Protein AF-A0A924UY88-F1 (afdb_monomer_lite)

Structure (mmCIF, N/CA/C/O backbone):
data_AF-A0A924UY88-F1
#
_entry.id   AF-A0A924UY88-F1
#
loop_
_atom_site.group_PDB
_atom_site.id
_atom_site.type_symbol
_atom_site.label_atom_id
_atom_site.label_alt_id
_atom_site.label_comp_id
_atom_site.label_asym_id
_atom_site.label_entity_id
_atom_site.label_seq_id
_atom_site.pdbx_PDB_ins_code
_atom_site.Cartn_x
_atom_site.Cartn_y
_atom_site.Cartn_z
_atom_site.occupancy
_atom_site.B_iso_or_equiv
_atom_site.auth_seq_id
_atom_site.auth_comp_id
_atom_site.auth_asym_id
_atom_site.auth_atom_id
_ato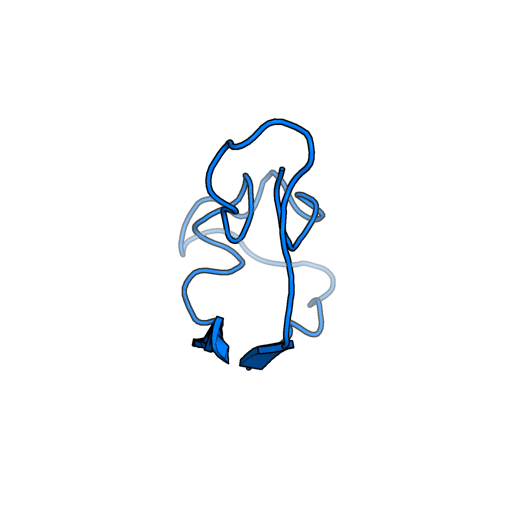m_site.pdbx_PDB_model_num
ATOM 1 N N . PRO A 1 1 ? -1.319 8.5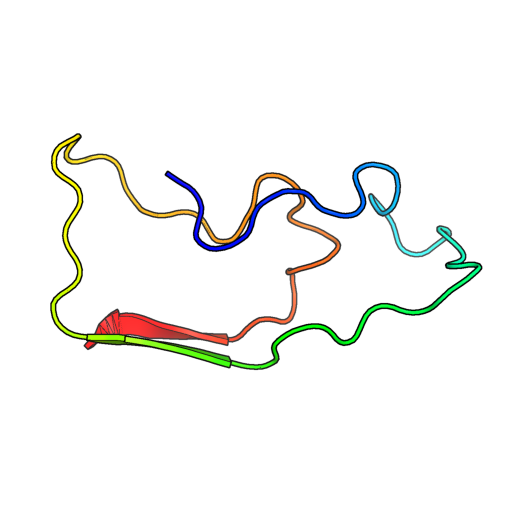43 7.748 1.00 92.50 1 PRO A N 1
ATOM 2 C CA . PRO A 1 1 ? -0.788 7.173 7.948 1.00 92.50 1 PRO A CA 1
ATOM 3 C C . PRO A 1 1 ? -1.000 6.362 6.665 1.00 92.50 1 PRO A C 1
ATOM 5 O O . PRO A 1 1 ? -2.047 6.529 6.042 1.00 92.50 1 PRO A O 1
ATOM 8 N N . ALA A 1 2 ? -0.009 5.571 6.257 1.00 95.69 2 ALA A N 1
ATOM 9 C CA . ALA A 1 2 ? -0.105 4.659 5.118 1.00 95.69 2 ALA A CA 1
ATOM 10 C C . ALA A 1 2 ? -0.174 3.211 5.613 1.00 95.69 2 ALA A C 1
ATOM 12 O O . ALA A 1 2 ? 0.375 2.917 6.673 1.00 95.69 2 ALA A O 1
ATOM 13 N N . ILE A 1 3 ? -0.837 2.335 4.855 1.00 96.19 3 ILE A N 1
ATOM 14 C CA . ILE A 1 3 ? -0.848 0.889 5.119 1.00 96.19 3 ILE A CA 1
ATOM 15 C C . ILE A 1 3 ? 0.522 0.296 4.768 1.00 96.19 3 ILE A C 1
ATOM 17 O O . ILE A 1 3 ? 1.096 -0.440 5.564 1.00 96.19 3 ILE A O 1
ATOM 21 N N . PHE A 1 4 ? 1.066 0.664 3.605 1.00 97.06 4 PHE A N 1
ATOM 22 C CA . PHE A 1 4 ? 2.369 0.217 3.127 1.00 97.06 4 PHE A CA 1
ATOM 23 C C . PHE A 1 4 ? 3.349 1.381 3.022 1.00 97.06 4 PHE A C 1
ATOM 25 O O . PHE A 1 4 ? 3.057 2.410 2.400 1.00 97.06 4 PHE A O 1
ATOM 32 N N . SER A 1 5 ? 4.543 1.192 3.579 1.00 96.62 5 SER A N 1
ATOM 33 C CA . SER A 1 5 ? 5.678 2.081 3.338 1.00 96.62 5 SER A CA 1
ATOM 34 C C . SER A 1 5 ? 6.065 2.075 1.860 1.00 96.62 5 SER A C 1
ATOM 36 O O . SER A 1 5 ? 5.870 1.085 1.154 1.00 96.62 5 SER A O 1
ATOM 38 N N . ASN A 1 6 ? 6.638 3.180 1.390 1.00 96.69 6 ASN A N 1
ATOM 39 C CA . ASN A 1 6 ? 7.207 3.242 0.052 1.00 96.69 6 ASN A CA 1
ATOM 40 C C . ASN A 1 6 ? 8.529 2.460 0.014 1.00 96.69 6 ASN A C 1
ATOM 42 O O . ASN A 1 6 ? 9.577 2.994 0.370 1.00 96.69 6 ASN A O 1
ATOM 46 N N . ILE A 1 7 ? 8.455 1.182 -0.359 1.00 95.00 7 ILE A N 1
ATOM 47 C CA . ILE A 1 7 ? 9.611 0.273 -0.389 1.00 95.00 7 ILE A CA 1
ATOM 48 C C . ILE A 1 7 ? 10.385 0.311 -1.711 1.00 95.00 7 ILE A C 1
ATOM 50 O O . ILE A 1 7 ? 11.513 -0.164 -1.757 1.00 95.00 7 ILE A O 1
ATOM 54 N N . ASN A 1 8 ? 9.799 0.881 -2.766 1.00 96.06 8 ASN A N 1
ATOM 55 C CA . ASN A 1 8 ? 10.458 1.075 -4.052 1.00 96.06 8 ASN A CA 1
ATOM 56 C C . ASN A 1 8 ? 10.063 2.443 -4.641 1.00 96.06 8 ASN A C 1
ATOM 58 O O . ASN A 1 8 ? 9.138 2.518 -5.453 1.00 96.06 8 ASN A O 1
ATOM 62 N N . PRO A 1 9 ? 10.709 3.545 -4.212 1.00 96.06 9 PRO A N 1
ATOM 63 C CA . PRO A 1 9 ? 10.305 4.898 -4.598 1.00 96.06 9 PRO A CA 1
ATOM 64 C C . PRO A 1 9 ? 10.454 5.218 -6.084 1.00 96.06 9 PRO A C 1
ATOM 66 O O . PRO A 1 9 ? 9.801 6.140 -6.562 1.00 96.06 9 PRO A O 1
ATOM 69 N N . GLU A 1 10 ? 11.297 4.476 -6.799 1.00 96.00 10 GLU A N 1
ATOM 70 C CA . GLU A 1 10 ? 11.559 4.688 -8.223 1.00 96.00 10 GLU A CA 1
ATOM 71 C C . GLU A 1 10 ? 10.484 4.060 -9.122 1.00 96.00 10 GLU A C 1
ATOM 73 O O . GLU A 1 10 ? 10.331 4.468 -10.271 1.00 96.00 10 GLU A O 1
ATOM 78 N N . MET A 1 11 ? 9.710 3.095 -8.610 1.00 96.50 11 MET A N 1
ATOM 79 C CA . MET A 1 11 ? 8.628 2.447 -9.353 1.00 96.50 11 MET A CA 1
ATOM 80 C C . MET A 1 11 ? 7.396 3.358 -9.422 1.00 96.50 11 MET A C 1
ATOM 82 O O . MET A 1 11 ? 6.405 3.143 -8.721 1.00 96.50 11 MET A O 1
ATOM 86 N N . THR A 1 12 ? 7.466 4.397 -10.247 1.00 96.62 12 THR A N 1
ATOM 87 C CA . THR A 1 12 ? 6.425 5.426 -10.395 1.00 96.62 12 THR A CA 1
ATOM 88 C C . THR A 1 12 ? 5.554 5.238 -11.635 1.00 96.62 12 THR A C 1
ATOM 90 O O . THR A 1 12 ? 4.462 5.804 -11.700 1.00 96.62 12 THR A O 1
ATOM 93 N N . ASP A 1 13 ? 6.001 4.429 -12.597 1.00 96.88 13 ASP A N 1
ATOM 94 C CA . ASP A 1 13 ? 5.309 4.181 -13.858 1.00 96.88 13 ASP A CA 1
ATOM 95 C C . ASP A 1 13 ? 5.581 2.775 -14.430 1.00 96.88 13 ASP A C 1
ATOM 97 O O . ASP A 1 13 ? 6.297 1.954 -13.852 1.00 96.88 13 ASP A O 1
ATOM 101 N N . ALA A 1 14 ? 4.946 2.477 -15.569 1.00 95.69 14 ALA A N 1
ATOM 102 C CA . ALA A 1 14 ? 5.002 1.167 -16.214 1.00 95.69 14 ALA A CA 1
ATOM 103 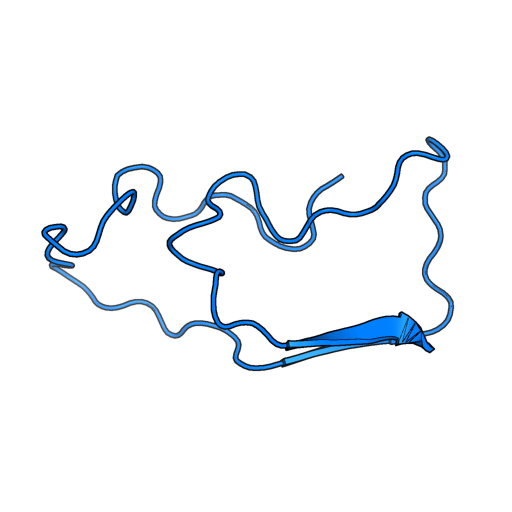C C . ALA A 1 14 ? 6.310 0.894 -16.973 1.00 95.69 14 ALA A C 1
ATOM 105 O O . ALA A 1 14 ? 6.524 -0.244 -17.383 1.00 95.69 14 ALA A O 1
ATOM 106 N N . ALA A 1 15 ? 7.155 1.907 -17.185 1.00 97.06 15 ALA A N 1
ATOM 107 C CA . ALA A 1 15 ? 8.457 1.749 -17.824 1.00 97.06 15 ALA A CA 1
ATOM 108 C C . ALA A 1 15 ? 9.531 1.282 -16.826 1.00 97.06 15 ALA A C 1
ATOM 110 O O . ALA A 1 15 ? 10.572 0.760 -17.235 1.00 97.06 15 ALA A O 1
ATOM 111 N N . TYR A 1 16 ? 9.281 1.435 -15.521 1.00 96.00 16 TYR A N 1
ATOM 112 C CA . TYR A 1 16 ? 10.184 0.962 -14.480 1.00 96.00 16 TYR A CA 1
ATOM 113 C C . TYR A 1 16 ? 10.412 -0.553 -14.567 1.00 96.00 16 TYR A C 1
ATOM 115 O O . TYR A 1 16 ? 9.475 -1.352 -14.552 1.00 96.00 16 TYR A O 1
ATOM 123 N N . THR A 1 17 ? 11.683 -0.953 -14.617 1.00 95.06 17 THR A N 1
ATOM 124 C CA . THR A 1 17 ? 12.093 -2.359 -14.673 1.00 95.06 17 THR A CA 1
ATOM 125 C C . THR A 1 17 ? 12.736 -2.764 -13.353 1.00 95.06 17 THR A C 1
ATOM 127 O O . THR A 1 17 ? 13.823 -2.300 -13.006 1.00 95.06 17 THR A O 1
ATOM 130 N N . GLU A 1 18 ? 12.080 -3.662 -12.621 1.00 92.88 18 GLU A N 1
ATOM 131 C CA . GLU A 1 18 ? 12.620 -4.227 -11.386 1.00 92.88 18 GLU A CA 1
ATOM 132 C C . GLU A 1 18 ? 13.779 -5.187 -11.681 1.00 92.88 18 GLU A C 1
ATOM 134 O O . GLU A 1 18 ? 13.630 -6.154 -12.425 1.00 92.88 18 GLU A O 1
ATOM 139 N N . LYS A 1 19 ? 14.935 -4.957 -11.047 1.00 92.75 19 LYS A N 1
ATOM 140 C CA . LYS A 1 19 ? 16.063 -5.908 -11.086 1.00 92.75 19 LYS A CA 1
ATOM 141 C C . LYS A 1 19 ? 15.805 -7.140 -10.215 1.00 92.75 19 LYS A C 1
ATOM 143 O O . LYS A 1 19 ? 16.254 -8.233 -10.543 1.00 92.75 19 LYS A O 1
ATOM 148 N N . PHE A 1 20 ? 15.077 -6.945 -9.116 1.00 91.00 20 PHE A N 1
ATOM 149 C CA . PHE A 1 20 ? 14.675 -7.981 -8.170 1.00 91.00 20 PHE A CA 1
ATOM 150 C C . PHE A 1 20 ? 13.190 -7.781 -7.847 1.00 91.00 20 PHE A C 1
ATOM 152 O O . PHE A 1 20 ? 12.865 -6.819 -7.149 1.00 91.00 20 PHE A O 1
ATOM 159 N N . PRO A 1 21 ? 12.288 -8.627 -8.376 1.00 91.81 21 PRO A N 1
ATOM 160 C CA . PRO A 1 21 ? 10.853 -8.417 -8.223 1.00 91.81 21 PRO A CA 1
ATOM 161 C C . PRO A 1 21 ? 10.400 -8.560 -6.770 1.00 91.81 21 PRO A C 1
ATOM 163 O O . PRO A 1 21 ? 10.716 -9.551 -6.105 1.00 91.81 21 PRO A O 1
ATOM 166 N N . TYR A 1 22 ? 9.607 -7.604 -6.290 1.00 93.44 22 TYR A N 1
ATOM 167 C CA . TYR A 1 22 ? 8.963 -7.716 -4.985 1.00 93.44 22 TYR A CA 1
ATOM 168 C C . TYR A 1 22 ? 7.688 -8.562 -5.071 1.00 93.44 22 TYR A C 1
ATOM 170 O O . TYR A 1 22 ? 6.909 -8.473 -6.021 1.00 93.44 22 TYR A O 1
ATOM 178 N N . VAL A 1 23 ? 7.415 -9.351 -4.029 1.00 94.62 23 VAL A N 1
ATOM 179 C CA . VAL A 1 23 ? 6.104 -9.993 -3.869 1.00 94.62 23 VAL A CA 1
ATOM 180 C C . VAL A 1 23 ? 5.137 -8.967 -3.285 1.00 94.62 23 VAL A C 1
ATOM 182 O O . VAL A 1 23 ? 5.205 -8.638 -2.102 1.00 94.62 23 VAL A O 1
ATOM 185 N N . ILE A 1 24 ? 4.239 -8.446 -4.122 1.00 94.56 24 ILE A N 1
ATOM 186 C CA . ILE A 1 24 ? 3.272 -7.419 -3.718 1.00 94.56 24 ILE A CA 1
ATOM 187 C C . ILE A 1 24 ? 2.007 -8.075 -3.148 1.00 94.56 24 ILE A C 1
ATOM 189 O O . ILE A 1 24 ? 1.433 -8.993 -3.742 1.00 94.56 24 ILE A O 1
ATOM 193 N N . THR A 1 25 ? 1.552 -7.579 -1.996 1.00 96.69 25 THR A N 1
ATOM 194 C CA . THR A 1 25 ? 0.277 -7.963 -1.376 1.00 96.69 25 THR A CA 1
ATOM 195 C C . THR A 1 25 ? -0.883 -7.754 -2.345 1.00 96.69 25 THR A C 1
ATOM 197 O O . THR A 1 25 ? -0.982 -6.711 -2.975 1.00 96.69 25 THR A O 1
ATOM 200 N N . LYS A 1 26 ? -1.799 -8.720 -2.447 1.00 97.62 26 LYS A N 1
ATOM 201 C CA . LYS A 1 26 ? -2.967 -8.615 -3.343 1.00 97.62 26 LYS A CA 1
ATOM 202 C C . LYS A 1 26 ? -4.191 -8.007 -2.665 1.00 97.62 26 LYS A C 1
ATOM 204 O O . LYS A 1 26 ? -4.956 -7.288 -3.301 1.00 97.62 26 LYS A O 1
ATOM 209 N N . GLU A 1 27 ? -4.378 -8.300 -1.384 1.00 97.94 27 GLU A N 1
ATOM 210 C CA . GLU A 1 27 ? -5.558 -7.892 -0.632 1.00 97.94 27 GLU A CA 1
ATOM 211 C C . GLU A 1 27 ? -5.217 -7.651 0.839 1.00 97.94 27 GLU A C 1
ATOM 213 O O . GLU A 1 27 ? -4.400 -8.364 1.421 1.00 97.94 27 GLU A O 1
ATOM 218 N N . VAL A 1 28 ? -5.858 -6.647 1.432 1.00 97.06 28 VAL A N 1
ATOM 219 C CA . VAL A 1 28 ? -5.810 -6.347 2.863 1.00 97.06 28 VAL A CA 1
ATOM 220 C C . VAL A 1 28 ? -7.230 -6.174 3.377 1.00 97.06 28 VAL A C 1
ATOM 222 O O . VAL A 1 28 ? -8.016 -5.430 2.795 1.00 97.06 28 VAL A O 1
ATOM 225 N N . THR A 1 29 ? -7.534 -6.814 4.506 1.00 97.88 29 THR A N 1
ATOM 226 C CA . THR A 1 29 ? -8.758 -6.553 5.270 1.00 97.88 29 THR A CA 1
ATOM 227 C C . THR A 1 29 ? -8.417 -5.754 6.523 1.00 97.88 29 THR A C 1
ATOM 229 O O . THR A 1 29 ? -7.627 -6.199 7.355 1.00 97.88 29 THR A O 1
ATOM 232 N N . LEU A 1 30 ? -9.008 -4.571 6.660 1.00 95.62 30 LEU A N 1
ATOM 233 C CA . LEU A 1 30 ? -8.915 -3.724 7.841 1.00 95.62 30 LEU A CA 1
ATOM 234 C C . LEU A 1 30 ? -10.145 -3.975 8.706 1.00 95.62 30 LEU A C 1
ATOM 236 O O . LEU A 1 30 ? -11.233 -3.549 8.341 1.00 95.62 30 LEU A O 1
ATOM 240 N N . LYS A 1 31 ? -9.967 -4.653 9.840 1.00 96.75 31 LYS A N 1
ATOM 241 C CA . LYS A 1 31 ? -11.047 -4.935 10.790 1.00 96.75 31 LYS A CA 1
ATOM 242 C C . LYS A 1 31 ? -10.886 -4.077 12.037 1.00 96.75 31 LYS A C 1
ATOM 244 O O . LYS A 1 31 ? -9.871 -4.204 12.721 1.00 96.75 31 LYS A O 1
ATOM 249 N N . ASN A 1 32 ? -11.877 -3.239 12.344 1.00 94.75 32 ASN A N 1
ATOM 250 C CA . ASN A 1 32 ? -11.876 -2.366 13.530 1.00 94.75 32 ASN A CA 1
ATOM 251 C C . ASN A 1 32 ? -10.640 -1.445 13.637 1.00 94.75 32 ASN A C 1
ATOM 253 O O . ASN A 1 32 ? -10.138 -1.176 14.731 1.00 94.75 32 ASN A O 1
ATOM 257 N N . VAL A 1 33 ? -10.120 -0.965 12.504 1.00 92.56 33 VAL A N 1
ATOM 258 C CA . VAL A 1 33 ? -8.927 -0.107 12.476 1.00 92.56 33 VAL A CA 1
ATOM 259 C C . VAL A 1 33 ? -9.334 1.363 12.540 1.00 92.56 33 VAL A C 1
ATOM 261 O O . VAL A 1 33 ? -10.102 1.845 11.712 1.00 92.56 33 VAL A O 1
ATOM 264 N N . THR A 1 34 ? -8.762 2.102 13.490 1.00 92.19 34 THR A N 1
ATOM 265 C CA . THR A 1 34 ? -8.927 3.558 13.613 1.00 92.19 34 THR A CA 1
ATOM 266 C C . THR A 1 34 ? -7.565 4.242 13.718 1.00 92.19 34 THR A C 1
ATOM 268 O O . THR A 1 34 ? -6.561 3.611 14.053 1.00 92.19 34 THR A O 1
ATOM 271 N N . THR A 1 35 ? -7.495 5.539 13.404 1.00 92.38 35 THR A N 1
ATOM 272 C CA . THR A 1 35 ? -6.255 6.318 13.526 1.00 92.38 35 THR A CA 1
ATOM 273 C C . THR A 1 35 ? -6.399 7.365 14.627 1.00 92.38 35 THR A C 1
ATOM 275 O O . THR A 1 35 ? -7.339 8.158 14.625 1.00 92.38 35 THR A O 1
ATOM 278 N N . ALA A 1 36 ? -5.426 7.437 15.542 1.00 95.19 36 ALA A N 1
ATOM 279 C CA . ALA A 1 36 ? -5.422 8.452 16.604 1.00 95.19 36 ALA A CA 1
ATOM 280 C C . ALA A 1 36 ? -5.434 9.884 16.034 1.00 95.19 36 ALA A C 1
ATOM 282 O O . ALA A 1 36 ? -6.095 10.776 16.555 1.00 95.19 36 ALA A O 1
ATOM 283 N N . SER A 1 37 ? -4.754 10.083 14.899 1.00 93.75 37 SER A N 1
ATOM 284 C CA . SER A 1 37 ? -4.714 11.365 14.183 1.00 93.75 37 SER A CA 1
ATOM 285 C C . SER A 1 37 ? -6.036 11.776 13.518 1.00 93.75 37 SER A C 1
ATOM 287 O O . SER A 1 37 ? -6.101 12.872 12.970 1.00 93.75 37 SER A O 1
ATOM 289 N N . ARG A 1 38 ? -7.045 10.890 13.477 1.00 89.25 38 ARG A N 1
ATOM 290 C CA . ARG A 1 38 ? -8.309 11.032 12.721 1.00 89.25 38 ARG A CA 1
ATOM 291 C C . ARG A 1 38 ? -8.154 11.235 11.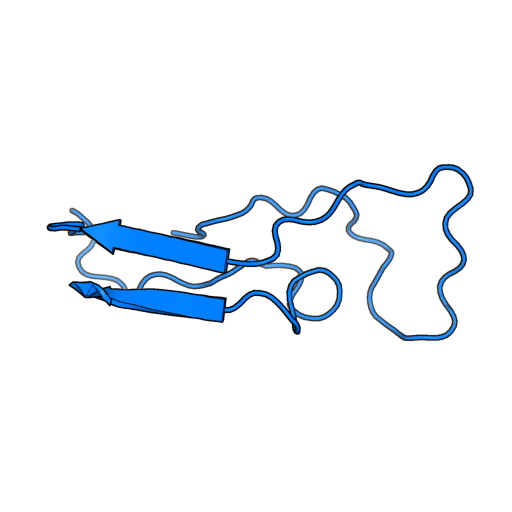208 1.00 89.25 38 ARG A C 1
ATOM 293 O O . ARG A 1 38 ? -9.137 11.453 10.510 1.00 89.25 38 ARG A O 1
ATOM 300 N N . LYS A 1 39 ? -6.930 11.160 10.681 1.00 91.12 39 LYS A N 1
ATOM 301 C CA . LYS A 1 39 ? -6.663 11.207 9.243 1.00 91.12 39 LYS A CA 1
ATOM 302 C C . LYS A 1 39 ? -7.033 9.872 8.608 1.00 91.12 39 LYS A C 1
ATOM 304 O O . LYS A 1 39 ? -6.724 8.815 9.166 1.00 91.12 39 LYS A O 1
ATOM 309 N N . SER A 1 40 ? -7.599 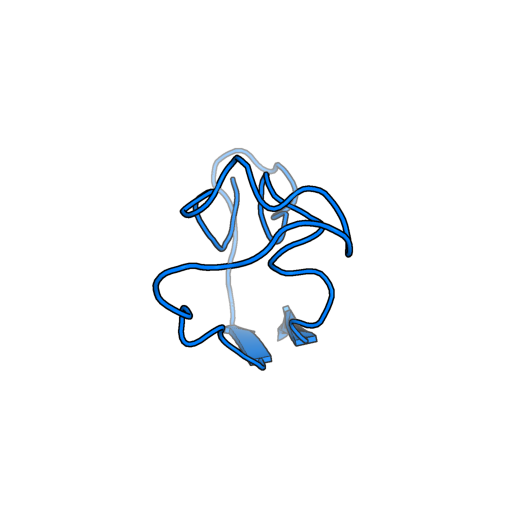9.934 7.410 1.00 90.88 40 SER A N 1
ATOM 310 C CA . SER A 1 40 ? -7.863 8.755 6.589 1.00 90.88 40 SER A CA 1
ATOM 311 C C . SER A 1 40 ? -6.584 7.948 6.342 1.00 90.88 40 SER A C 1
ATOM 313 O O . SER A 1 40 ? -5.484 8.505 6.210 1.00 90.88 40 SER A O 1
ATOM 315 N N . LEU A 1 41 ? -6.727 6.623 6.297 1.00 93.19 41 LEU A N 1
ATOM 316 C CA . LEU A 1 41 ? -5.663 5.722 5.866 1.00 93.19 41 LEU A CA 1
ATOM 317 C C . LEU A 1 41 ? -5.537 5.783 4.346 1.00 93.19 41 LEU A C 1
ATOM 319 O O . LEU A 1 41 ? -6.532 5.735 3.628 1.00 93.19 41 LEU A O 1
ATOM 323 N N . ARG A 1 42 ? -4.300 5.873 3.867 1.00 95.00 42 ARG A N 1
ATOM 324 C CA . ARG A 1 42 ? -3.958 5.732 2.448 1.00 95.00 42 ARG A CA 1
ATOM 325 C C . ARG A 1 42 ? -3.240 4.407 2.229 1.00 95.00 42 ARG A C 1
ATOM 327 O O . ARG A 1 42 ? -2.627 3.889 3.160 1.00 95.00 42 ARG A O 1
ATOM 334 N N . ILE A 1 43 ? -3.274 3.886 1.008 1.00 95.62 43 ILE A N 1
ATOM 335 C CA . ILE A 1 43 ? -2.615 2.614 0.683 1.00 95.62 43 ILE A CA 1
ATOM 336 C C . ILE A 1 43 ? -1.096 2.750 0.834 1.00 95.62 43 ILE A C 1
ATOM 338 O O . ILE A 1 43 ? -0.498 2.050 1.644 1.00 95.62 43 ILE A O 1
ATOM 342 N N . SER A 1 44 ? -0.485 3.691 0.117 1.00 97.44 44 SER A N 1
ATOM 343 C CA . SER A 1 44 ? 0.945 3.994 0.197 1.00 97.44 44 SER A CA 1
ATOM 344 C C . SER A 1 44 ? 1.222 5.402 -0.323 1.00 97.44 44 SER A C 1
ATOM 346 O O . SER A 1 44 ? 0.359 6.014 -0.955 1.00 97.44 44 SER A O 1
ATOM 348 N N . ASP A 1 45 ? 2.430 5.898 -0.068 1.00 97.00 45 ASP A N 1
ATOM 349 C CA . ASP A 1 45 ? 2.970 7.073 -0.754 1.00 97.00 45 ASP A CA 1
ATOM 350 C C . ASP A 1 45 ? 3.381 6.741 -2.200 1.00 97.00 45 ASP A C 1
ATOM 352 O O . ASP A 1 45 ? 3.309 7.610 -3.064 1.00 97.00 45 ASP A O 1
ATOM 356 N N . ASN A 1 46 ? 3.715 5.476 -2.499 1.00 97.38 46 ASN A N 1
ATOM 357 C CA . ASN A 1 46 ? 3.846 5.001 -3.877 1.00 97.38 46 ASN A CA 1
ATOM 358 C C . ASN A 1 46 ? 2.528 4.374 -4.350 1.00 97.38 46 ASN A C 1
ATOM 360 O O . ASN A 1 46 ? 2.265 3.186 -4.157 1.00 97.38 46 ASN A O 1
ATOM 364 N N . GLN A 1 47 ? 1.684 5.185 -4.985 1.00 95.25 47 GLN A N 1
ATOM 365 C CA . GLN A 1 47 ? 0.400 4.717 -5.505 1.00 95.25 47 GLN A CA 1
ATOM 366 C C . GLN A 1 47 ? 0.556 3.745 -6.671 1.00 95.25 47 GLN A C 1
ATOM 368 O O . GLN A 1 47 ? -0.285 2.867 -6.825 1.00 95.25 47 GLN A O 1
ATOM 373 N N . PHE A 1 48 ? 1.617 3.870 -7.473 1.00 96.94 48 PHE A N 1
ATOM 374 C CA . PHE A 1 48 ? 1.801 3.032 -8.649 1.00 96.94 48 PHE A CA 1
ATOM 375 C C . PHE A 1 48 ? 2.101 1.588 -8.249 1.00 96.94 48 PHE A C 1
ATOM 377 O O . PHE A 1 48 ? 1.399 0.684 -8.700 1.00 96.94 48 PHE A O 1
ATOM 384 N N . MET A 1 49 ? 3.067 1.362 -7.355 1.00 96.44 49 MET A N 1
ATOM 385 C CA . MET A 1 49 ? 3.431 0.017 -6.889 1.00 96.44 49 MET A CA 1
ATOM 386 C C . MET A 1 49 ? 2.232 -0.734 -6.288 1.00 96.44 49 MET A C 1
ATOM 388 O O . MET A 1 49 ? 2.004 -1.902 -6.595 1.00 96.44 49 MET A O 1
ATOM 392 N N . PHE A 1 50 ? 1.415 -0.047 -5.485 1.00 97.44 50 PHE A N 1
ATOM 393 C CA . PHE A 1 50 ? 0.291 -0.653 -4.766 1.00 97.44 50 PHE A CA 1
ATOM 394 C C . PHE A 1 50 ? -1.082 -0.412 -5.423 1.00 97.44 50 PHE A C 1
ATOM 396 O O . PHE A 1 50 ? -2.113 -0.653 -4.795 1.00 97.44 50 PHE A O 1
ATOM 403 N N . ARG A 1 51 ? -1.133 0.022 -6.694 1.00 95.62 51 ARG A N 1
ATOM 404 C CA . ARG A 1 51 ? -2.392 0.376 -7.393 1.00 95.62 51 ARG A CA 1
ATOM 405 C C . ARG A 1 51 ? -3.399 -0.768 -7.520 1.00 95.62 51 ARG A C 1
ATOM 407 O O . ARG A 1 51 ? -4.587 -0.521 -7.681 1.00 95.62 51 ARG A O 1
ATOM 414 N N . ASN A 1 52 ? -2.920 -2.010 -7.454 1.00 96.75 52 ASN A N 1
ATOM 415 C CA . ASN A 1 52 ? -3.733 -3.216 -7.619 1.00 96.75 52 ASN A CA 1
ATOM 416 C C . ASN A 1 52 ? -4.102 -3.892 -6.289 1.00 96.75 52 ASN A C 1
ATOM 418 O O . ASN A 1 52 ? -4.701 -4.968 -6.306 1.00 96.75 52 ASN A O 1
ATOM 422 N N . VAL A 1 53 ? -3.740 -3.305 -5.142 1.00 97.56 53 VAL A N 1
ATOM 423 C CA . VAL A 1 53 ? -4.106 -3.869 -3.839 1.00 97.56 53 VAL A CA 1
ATOM 424 C C . VAL A 1 53 ? -5.582 -3.614 -3.566 1.00 97.56 53 VAL A C 1
ATOM 426 O O . VAL A 1 53 ? -6.029 -2.468 -3.533 1.00 97.56 53 VAL A O 1
ATOM 429 N N . LYS A 1 54 ? -6.339 -4.680 -3.308 1.00 97.94 54 LYS A N 1
ATOM 430 C CA . LYS A 1 54 ? -7.719 -4.572 -2.830 1.00 97.94 54 LYS A CA 1
ATOM 431 C C . LYS A 1 54 ? -7.725 -4.283 -1.335 1.00 97.94 54 LYS A C 1
ATOM 433 O O . LYS A 1 54 ? -7.086 -4.998 -0.565 1.00 97.94 54 LYS A O 1
ATOM 438 N N . VAL A 1 55 ? -8.450 -3.251 -0.919 1.00 96.38 55 VAL A N 1
ATOM 439 C CA . VAL A 1 55 ? -8.600 -2.906 0.498 1.00 96.38 55 VAL A CA 1
ATOM 440 C C . VAL A 1 55 ? -10.057 -3.062 0.890 1.00 96.38 55 VAL A C 1
ATOM 442 O O . VAL A 1 55 ? -10.914 -2.325 0.412 1.00 96.38 55 VAL A O 1
ATOM 445 N N . ASN A 1 56 ? -10.311 -4.016 1.778 1.00 97.44 56 ASN A N 1
ATOM 446 C CA . ASN A 1 56 ? -11.621 -4.271 2.355 1.00 97.44 56 ASN A CA 1
ATOM 447 C C . ASN A 1 56 ? -11.651 -3.710 3.774 1.00 97.44 56 ASN A C 1
ATOM 449 O O . ASN A 1 56 ? -10.784 -4.026 4.585 1.00 97.44 56 ASN A O 1
ATOM 4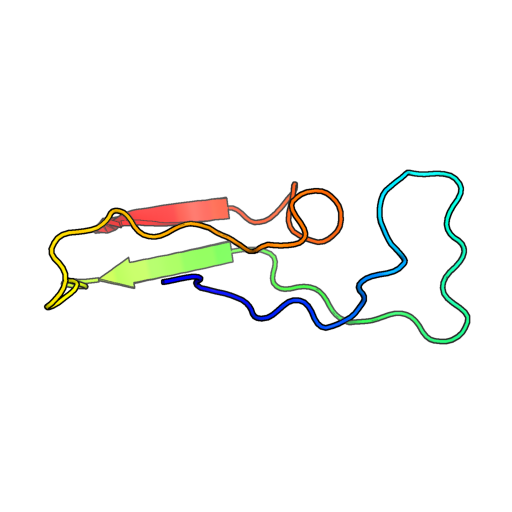53 N N . VAL A 1 57 ? -12.630 -2.863 4.074 1.00 94.38 57 VAL A N 1
ATOM 454 C CA . VAL A 1 57 ? -12.814 -2.286 5.412 1.00 94.38 57 VAL A CA 1
ATOM 455 C C . VAL A 1 57 ? -14.033 -2.940 6.052 1.00 94.38 57 VAL A C 1
ATOM 457 O O . VAL A 1 57 ? -15.078 -3.028 5.408 1.00 94.38 57 VAL A O 1
ATOM 460 N N . GLN A 1 58 ? -13.873 -3.417 7.287 1.00 91.06 58 GLN A N 1
ATOM 461 C CA . GLN A 1 58 ? -14.890 -4.099 8.090 1.00 91.06 58 GLN A CA 1
ATOM 462 C C . GLN A 1 58 ? -15.007 -3.480 9.482 1.00 91.06 58 GLN A C 1
ATOM 464 O O . GLN A 1 58 ? -13.955 -3.221 10.122 1.00 91.06 58 GLN A O 1
#

Secondary structure (DSSP, 8-state):
-EEE--S-TT--STT---SS------EEEE-S---TT-PPPEEES-TTTTTT-EEEE-

Foldseek 3Di:
DEPDECPDVVQQDPVDDDPDDDDAAQEDEAEPDADPVNDDYHHYPRCRSCVRYHYHYD

Sequence (58 aa):
PAIFSNINPEMTDAAYTEKFPYVITKEVTLKNVTTASRKSLRISDNQFMFRNVKVNVQ

pLDDT: mean 95.23, std 2.14, range [89.25, 97.94]

Radius of gyration: 12.88 Å; chains: 1; bounding box: 31×21×34 Å